Protein AF-A0A0B6Z7J5-F1 (afdb_monomer_lite)

Foldseek 3Di:
DDPDPPPPPDQDPVNVVVVLVVLVVLLVVLLQCLLQVCPNQPLCPPPCPNVVSLVVNQVSPAPDPPGGDDLVVSVVSSLVSLVSSVVVLLVVLCVVLVVVDVVVLVVPPDDPVNSVVSVVSSVVSLVVVLVSCCSRPVVVCVVSVVVPSCVVVD

Sequence (154 aa):
HGNRPDGIGTVLQAERTTFDEIKERLRVLLENQITHFRYCFPFGRPEGALKATLSLLERVLMKDIVTPVPPEEVRQVIKKCLENAALVNYTRISEYAKIEGVGELSNEDVPAKKRLDDIMHLAELCIEVLQQNEEHHAELVYWTWLSRAFAWFS

Structure (mmCIF, N/CA/C/O backbone):
data_AF-A0A0B6Z7J5-F1
#
_entry.id   AF-A0A0B6Z7J5-F1
#
loop_
_atom_site.group_PDB
_atom_site.id
_atom_site.type_symbol
_atom_site.label_atom_id
_atom_site.label_alt_id
_atom_site.label_comp_id
_atom_site.label_asym_id
_atom_site.label_entity_id
_atom_site.label_seq_id
_atom_site.pdbx_PDB_ins_code
_atom_site.Cartn_x
_atom_site.Cartn_y
_atom_site.Cartn_z
_atom_site.occupancy
_atom_site.B_iso_or_equiv
_atom_site.auth_seq_id
_atom_site.auth_comp_id
_atom_site.auth_asym_id
_atom_site.auth_atom_id
_atom_site.pdbx_PDB_model_num
ATOM 1 N N . HIS A 1 1 ? -25.344 13.183 48.776 1.00 40.69 1 HIS A N 1
ATOM 2 C CA . HIS A 1 1 ? -24.334 12.147 48.499 1.00 40.69 1 HIS A CA 1
ATOM 3 C C . HIS A 1 1 ? -24.861 11.351 47.315 1.00 40.69 1 HIS A C 1
ATOM 5 O O . HIS A 1 1 ? -25.807 10.596 47.482 1.00 40.69 1 HIS A O 1
ATOM 11 N N . GLY A 1 2 ? -24.397 11.673 46.105 1.00 44.31 2 GLY A N 1
ATOM 12 C CA . GLY A 1 2 ? -24.901 11.075 44.869 1.00 44.31 2 GLY A CA 1
ATOM 13 C C . GLY A 1 2 ? -24.116 9.815 44.538 1.00 44.31 2 GLY A C 1
ATOM 14 O O . GLY A 1 2 ? -22.940 9.912 44.203 1.00 44.31 2 GLY A O 1
ATOM 15 N N . ASN A 1 3 ? -24.766 8.656 44.634 1.00 47.81 3 ASN A N 1
ATOM 16 C CA . ASN A 1 3 ? -24.259 7.411 44.071 1.00 47.81 3 ASN A CA 1
ATOM 17 C C . ASN A 1 3 ? -24.285 7.532 42.546 1.00 47.81 3 ASN A C 1
ATOM 19 O O . ASN A 1 3 ? -25.321 7.340 41.911 1.00 47.81 3 ASN A O 1
ATOM 23 N N . ARG A 1 4 ? -23.141 7.894 41.968 1.00 51.22 4 ARG A N 1
ATOM 24 C CA . ARG A 1 4 ? -22.866 7.687 40.551 1.00 51.22 4 ARG A CA 1
ATOM 25 C C . ARG A 1 4 ? -22.586 6.186 40.403 1.00 51.22 4 ARG A C 1
ATOM 27 O O . ARG A 1 4 ? -21.651 5.719 41.045 1.00 51.22 4 ARG A O 1
ATOM 34 N N . PRO A 1 5 ? -23.395 5.414 39.660 1.00 55.97 5 PRO A N 1
ATOM 35 C CA . PRO A 1 5 ? -23.056 4.028 39.404 1.00 55.97 5 PRO A CA 1
ATOM 36 C C . PRO A 1 5 ? -21.816 4.053 38.516 1.00 55.97 5 PRO A C 1
ATOM 38 O O . PRO A 1 5 ? -21.839 4.633 37.427 1.00 55.97 5 PRO A O 1
ATOM 41 N N . ASP A 1 6 ? -20.717 3.514 39.030 1.00 54.28 6 ASP A N 1
ATOM 42 C CA . ASP A 1 6 ? -19.499 3.319 38.264 1.00 54.28 6 ASP A CA 1
ATOM 43 C C . ASP A 1 6 ? -19.856 2.531 37.006 1.00 54.28 6 ASP A C 1
ATOM 45 O O . ASP A 1 6 ? -20.358 1.406 37.057 1.00 54.28 6 ASP A O 1
ATOM 49 N N . GLY A 1 7 ? -19.678 3.195 35.865 1.00 49.44 7 GLY A N 1
ATOM 50 C CA . GLY A 1 7 ? -19.980 2.672 34.547 1.00 49.44 7 GLY A CA 1
ATOM 51 C C . GLY A 1 7 ? -19.013 1.556 34.191 1.00 49.44 7 GLY A C 1
ATOM 52 O O . GLY A 1 7 ? -18.067 1.768 33.439 1.00 49.44 7 GLY A O 1
ATOM 53 N N . ILE A 1 8 ? -19.265 0.357 34.702 1.00 53.31 8 ILE A N 1
ATOM 54 C CA . ILE A 1 8 ? -18.772 -0.870 34.089 1.00 53.31 8 ILE A CA 1
ATOM 55 C C . ILE A 1 8 ? -19.671 -1.096 32.874 1.00 53.31 8 ILE A C 1
ATOM 57 O O . ILE A 1 8 ? -20.728 -1.721 32.961 1.00 53.31 8 ILE A O 1
ATOM 61 N N . GLY A 1 9 ? -19.281 -0.506 31.744 1.00 57.91 9 GLY A N 1
ATOM 62 C CA . GLY A 1 9 ? -19.879 -0.808 30.450 1.00 57.91 9 GLY A CA 1
ATOM 63 C C . GLY A 1 9 ? -19.605 -2.271 30.130 1.00 57.91 9 GLY A C 1
ATOM 64 O O . GLY A 1 9 ? -18.517 -2.619 29.680 1.00 57.91 9 GLY A O 1
ATOM 65 N N . THR A 1 10 ? -20.563 -3.146 30.423 1.00 65.81 10 THR A N 1
ATOM 66 C CA . THR A 1 10 ? -20.500 -4.538 29.984 1.00 65.81 10 THR A CA 1
ATOM 67 C C . THR A 1 10 ? -20.868 -4.555 28.507 1.00 65.81 10 THR A C 1
ATOM 69 O O . THR A 1 10 ? -22.017 -4.344 28.141 1.00 65.81 10 THR A O 1
ATOM 72 N N . VAL A 1 11 ? -19.864 -4.727 27.647 1.00 75.31 11 VAL A N 1
ATOM 73 C CA . VAL A 1 11 ? -20.081 -4.907 26.208 1.00 75.31 11 VAL A CA 1
ATOM 74 C C . VAL A 1 11 ? -20.700 -6.284 26.001 1.00 75.31 11 VAL A C 1
ATOM 76 O O . VAL A 1 11 ? -20.140 -7.293 26.445 1.00 75.31 11 VAL A O 1
ATOM 79 N N . LEU A 1 12 ? -21.851 -6.346 25.338 1.00 84.25 12 LEU A N 1
ATOM 80 C CA . LEU A 1 12 ? -22.488 -7.610 24.995 1.00 84.25 12 LEU A CA 1
ATOM 81 C C . LEU A 1 12 ? -21.637 -8.351 23.959 1.00 84.25 12 LEU A C 1
ATOM 83 O O . LEU A 1 12 ? -21.050 -7.751 23.059 1.00 84.25 12 LEU A O 1
ATOM 87 N N . GLN A 1 13 ? -21.621 -9.683 24.024 1.00 85.25 13 GLN A N 1
ATOM 88 C CA . GLN A 1 13 ? -20.873 -10.498 23.059 1.00 85.25 13 GLN A CA 1
ATOM 89 C C . GLN A 1 13 ? -21.283 -10.201 21.604 1.00 85.25 13 GLN A C 1
ATOM 91 O O . GLN A 1 13 ? -20.428 -10.176 20.727 1.00 85.25 13 GLN A O 1
ATOM 96 N N . ALA A 1 14 ? -22.566 -9.918 21.356 1.00 86.81 14 ALA A N 1
ATOM 97 C CA . ALA A 1 14 ? -23.061 -9.538 20.033 1.00 86.81 14 ALA A CA 1
ATOM 98 C C . ALA A 1 14 ? -22.512 -8.180 19.552 1.00 86.81 14 ALA A C 1
ATOM 100 O O . ALA A 1 14 ? -22.162 -8.036 18.380 1.00 86.81 14 ALA A O 1
ATOM 101 N N . GLU A 1 15 ? -22.388 -7.197 20.450 1.00 88.31 15 GLU A N 1
ATOM 102 C CA . GLU A 1 15 ? -21.799 -5.886 20.140 1.00 88.31 15 GLU A CA 1
ATOM 103 C C . GLU A 1 15 ? -20.310 -6.028 19.830 1.00 88.31 15 GLU A C 1
ATOM 105 O O . GLU A 1 15 ? -19.818 -5.445 18.865 1.00 88.31 15 GLU A O 1
ATOM 110 N N . ARG A 1 16 ? -19.609 -6.872 20.597 1.00 86.44 16 ARG A N 1
ATOM 111 C CA . ARG A 1 16 ? -18.204 -7.200 20.349 1.00 86.44 16 ARG A CA 1
ATOM 112 C C . ARG A 1 16 ? -18.008 -7.859 18.985 1.00 86.44 16 ARG A C 1
ATOM 114 O O . ARG A 1 16 ? -17.160 -7.414 18.224 1.00 86.44 16 ARG A O 1
ATOM 121 N N . THR A 1 17 ? -18.814 -8.865 18.653 1.00 89.88 17 THR A N 1
ATOM 122 C CA . THR A 1 17 ? -18.744 -9.533 17.345 1.00 89.88 17 THR A CA 1
ATOM 123 C C . THR A 1 17 ? -19.018 -8.554 16.201 1.00 89.88 17 THR A C 1
ATOM 125 O O . THR A 1 17 ? -18.253 -8.510 15.244 1.00 89.88 17 THR A O 1
ATOM 128 N N . THR A 1 18 ? -20.039 -7.703 16.331 1.00 92.50 18 THR A N 1
ATOM 129 C CA . THR A 1 18 ? -20.351 -6.676 15.320 1.00 92.50 18 THR A CA 1
ATOM 130 C C . THR A 1 18 ? -19.194 -5.687 15.143 1.00 92.50 18 THR A C 1
ATOM 132 O O . THR A 1 18 ? -18.855 -5.305 14.022 1.00 92.50 18 THR A O 1
ATOM 135 N N . PHE A 1 19 ? -18.560 -5.273 16.243 1.00 91.06 19 PHE A N 1
ATOM 136 C CA . PHE A 1 19 ? -17.389 -4.402 16.203 1.00 91.06 19 PHE A CA 1
ATOM 137 C C . PHE A 1 19 ? -16.208 -5.067 15.488 1.00 91.06 19 PHE A C 1
ATOM 139 O O . PHE A 1 19 ? -15.602 -4.441 14.618 1.00 91.06 19 PHE A O 1
ATOM 146 N N . ASP A 1 20 ? -15.911 -6.327 15.808 1.00 90.62 20 ASP A N 1
ATOM 147 C CA . ASP A 1 20 ? -14.819 -7.082 15.189 1.00 90.62 20 ASP A CA 1
ATOM 148 C C . ASP A 1 20 ? -15.047 -7.272 13.674 1.00 90.62 20 ASP A C 1
ATOM 150 O O . ASP A 1 20 ? -14.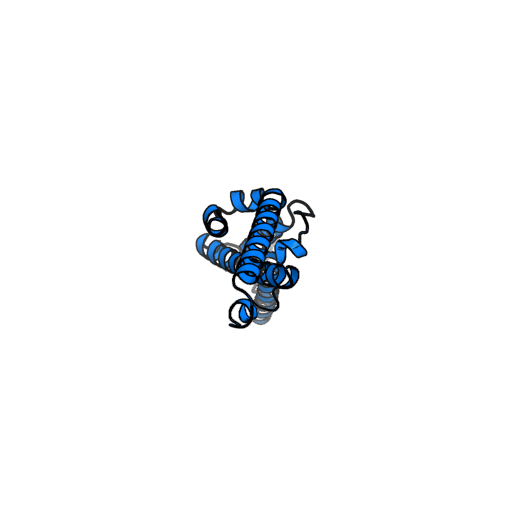116 -7.110 12.884 1.00 90.62 20 ASP A O 1
ATOM 154 N N . GLU A 1 21 ? -16.289 -7.503 13.237 1.00 94.12 21 GLU A N 1
ATOM 155 C CA . GLU A 1 21 ? -16.648 -7.573 11.812 1.00 94.12 21 GLU A CA 1
ATOM 156 C C . GLU A 1 21 ? -16.439 -6.237 11.083 1.00 94.12 21 GLU A C 1
ATOM 158 O O . GLU A 1 21 ? -15.879 -6.193 9.983 1.00 94.12 21 GLU A O 1
ATOM 163 N N . ILE A 1 22 ? -16.874 -5.123 11.680 1.00 95.12 22 ILE A N 1
ATOM 164 C CA . ILE A 1 22 ? -16.680 -3.782 11.104 1.00 95.12 22 ILE A CA 1
ATOM 165 C C . ILE A 1 22 ? -15.190 -3.436 11.047 1.00 95.12 22 ILE A C 1
ATOM 167 O O . ILE A 1 22 ? -14.719 -2.876 10.053 1.00 95.12 22 ILE A O 1
ATOM 171 N N . LYS A 1 23 ? -14.445 -3.791 12.093 1.00 93.81 23 LYS A N 1
ATOM 172 C CA . LYS A 1 23 ? -13.002 -3.586 12.194 1.00 93.81 23 LYS A CA 1
ATOM 173 C C . LYS A 1 23 ? -12.250 -4.347 11.107 1.00 93.81 23 LYS A C 1
ATOM 175 O O . LYS A 1 23 ? -11.397 -3.751 10.451 1.00 93.81 23 LYS A O 1
ATOM 180 N N . GLU A 1 24 ? -12.602 -5.607 10.851 1.00 94.75 24 GLU A N 1
ATOM 181 C CA . GLU A 1 24 ? -11.979 -6.377 9.769 1.00 94.75 24 GLU A CA 1
ATOM 182 C C . GLU A 1 24 ? -12.316 -5.790 8.394 1.00 94.75 24 GLU A C 1
ATOM 184 O O . GLU A 1 24 ? -11.437 -5.623 7.549 1.00 94.75 24 GLU A O 1
ATOM 189 N N . ARG A 1 25 ? -13.567 -5.371 8.172 1.00 97.06 25 ARG A N 1
ATOM 190 C CA . ARG A 1 25 ? -13.947 -4.684 6.926 1.00 97.06 25 ARG A CA 1
ATOM 191 C C . ARG A 1 25 ? -13.142 -3.401 6.713 1.00 97.06 25 ARG A C 1
ATOM 193 O O . ARG A 1 25 ? -12.707 -3.136 5.594 1.00 97.06 25 ARG A O 1
ATOM 200 N N . LEU A 1 26 ? -12.927 -2.616 7.769 1.00 96.69 26 LEU A N 1
ATOM 201 C CA . LEU A 1 26 ? -12.099 -1.413 7.708 1.00 96.69 26 LEU A CA 1
ATOM 202 C C . LEU A 1 26 ? -10.634 -1.756 7.411 1.00 96.69 26 LEU A C 1
ATOM 204 O O . LEU A 1 26 ? -10.034 -1.114 6.553 1.00 96.69 26 LEU A O 1
ATOM 208 N N . ARG A 1 27 ? -10.076 -2.790 8.052 1.00 95.38 27 ARG A N 1
ATOM 209 C CA . ARG A 1 27 ? -8.712 -3.282 7.792 1.00 95.38 27 ARG A CA 1
ATOM 210 C C . ARG A 1 27 ? -8.509 -3.600 6.311 1.00 95.38 27 ARG A C 1
ATOM 212 O O . ARG A 1 27 ? -7.596 -3.056 5.697 1.00 95.38 27 ARG A O 1
ATOM 219 N N . VAL A 1 28 ? -9.402 -4.398 5.723 1.00 96.44 28 VAL A N 1
ATOM 220 C CA . VAL A 1 28 ? -9.341 -4.775 4.299 1.00 96.44 28 VAL A CA 1
ATOM 221 C C . VAL A 1 28 ? -9.403 -3.548 3.382 1.00 96.44 28 VAL A C 1
ATOM 223 O O . VAL A 1 28 ? -8.651 -3.461 2.411 1.00 96.44 28 VAL A O 1
ATOM 226 N N . LEU A 1 29 ? -10.262 -2.571 3.688 1.00 96.75 29 LEU A N 1
ATOM 227 C CA . LEU A 1 29 ? -10.351 -1.334 2.905 1.00 96.75 29 LEU A CA 1
ATOM 228 C C . LEU A 1 29 ? -9.052 -0.520 2.956 1.00 96.75 29 LEU A C 1
ATOM 230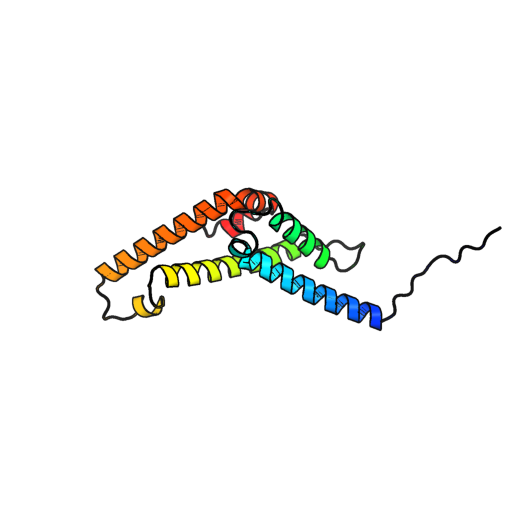 O O . LEU A 1 29 ? -8.611 -0.021 1.920 1.00 96.75 29 LEU A O 1
ATOM 234 N N . LEU A 1 30 ? -8.435 -0.402 4.133 1.00 95.62 30 LEU A N 1
ATOM 235 C CA . LEU A 1 30 ? -7.176 0.325 4.310 1.00 95.62 30 LEU A CA 1
ATOM 236 C C . LEU A 1 30 ? -6.022 -0.369 3.580 1.00 95.62 30 LEU A C 1
ATOM 238 O O . LEU A 1 30 ? -5.278 0.291 2.858 1.00 95.62 30 LEU A O 1
ATOM 242 N N . GLU A 1 31 ? -5.908 -1.695 3.689 1.00 94.88 31 GLU A N 1
ATOM 243 C CA . GLU A 1 31 ? -4.915 -2.478 2.937 1.00 94.88 31 GLU A CA 1
ATOM 244 C C . GLU A 1 31 ? -5.073 -2.299 1.426 1.00 94.88 31 GLU A C 1
ATOM 246 O O . GLU A 1 31 ? -4.087 -2.128 0.702 1.00 94.88 31 GLU A O 1
ATOM 251 N N . ASN A 1 32 ? -6.315 -2.275 0.939 1.00 94.62 32 ASN A N 1
ATOM 252 C CA . ASN A 1 32 ? -6.591 -2.043 -0.470 1.00 94.62 32 ASN A CA 1
ATOM 253 C C . ASN A 1 32 ? -6.189 -0.626 -0.919 1.00 94.62 32 ASN A C 1
ATOM 255 O O . ASN A 1 32 ? -5.606 -0.478 -1.994 1.00 94.62 32 ASN A O 1
ATOM 259 N N . GLN A 1 33 ? -6.454 0.401 -0.103 1.00 93.25 33 GLN A N 1
ATOM 260 C CA . GLN A 1 33 ? -6.033 1.781 -0.386 1.00 93.25 33 GLN A CA 1
ATOM 261 C C . GLN A 1 33 ? -4.509 1.934 -0.393 1.00 93.25 33 GLN A C 1
ATOM 263 O O . GLN A 1 33 ? -3.974 2.640 -1.245 1.00 93.25 33 GLN A O 1
ATOM 268 N N . ILE A 1 34 ? -3.806 1.253 0.517 1.00 90.88 34 ILE A N 1
ATOM 269 C CA . ILE A 1 34 ? -2.336 1.244 0.560 1.00 90.88 34 ILE A CA 1
ATOM 270 C C . ILE A 1 34 ? -1.771 0.500 -0.654 1.00 90.88 34 ILE A C 1
ATOM 272 O O . ILE A 1 34 ? -0.827 0.975 -1.272 1.00 90.88 34 ILE A O 1
ATOM 276 N N . THR A 1 35 ? -2.368 -0.626 -1.048 1.00 91.44 35 THR A N 1
ATOM 277 C CA . THR A 1 35 ? -1.953 -1.379 -2.247 1.00 91.44 35 THR A CA 1
ATOM 278 C C . THR A 1 35 ? -2.123 -0.546 -3.524 1.00 91.44 35 THR A C 1
ATOM 280 O O . THR A 1 35 ? -1.291 -0.590 -4.425 1.00 91.44 35 THR A O 1
ATOM 283 N N . HIS A 1 36 ? -3.177 0.267 -3.597 1.00 90.44 36 HIS A N 1
ATOM 284 C CA . HIS A 1 36 ? -3.492 1.102 -4.758 1.00 90.44 36 HIS A CA 1
ATOM 285 C C . HIS A 1 36 ? -3.162 2.578 -4.527 1.00 90.44 36 HIS A C 1
ATOM 287 O O . HIS A 1 36 ? -3.831 3.457 -5.074 1.00 90.44 36 HIS A O 1
ATOM 293 N N . PHE A 1 37 ? -2.133 2.874 -3.731 1.00 89.19 37 PHE A N 1
ATOM 294 C CA . PHE A 1 37 ? -1.895 4.227 -3.234 1.00 89.19 37 PHE A CA 1
ATOM 295 C C . PHE A 1 37 ? -1.719 5.283 -4.335 1.00 89.19 37 PHE A C 1
ATOM 297 O O . PHE A 1 37 ? -2.202 6.395 -4.174 1.00 89.19 37 PHE A O 1
ATOM 304 N N . ARG A 1 38 ? -1.124 4.938 -5.485 1.00 86.62 38 ARG A N 1
ATOM 305 C CA . ARG A 1 38 ? -0.980 5.856 -6.635 1.00 86.62 38 ARG A CA 1
ATOM 306 C C . ARG A 1 38 ? -2.321 6.260 -7.260 1.00 86.62 38 ARG A C 1
ATOM 308 O O . ARG A 1 38 ? -2.412 7.308 -7.889 1.00 86.62 38 ARG A O 1
ATOM 315 N N . TYR A 1 39 ? -3.354 5.435 -7.089 1.00 87.69 39 TYR A N 1
ATOM 316 C CA . TYR A 1 39 ? -4.709 5.682 -7.589 1.00 87.69 39 TYR A CA 1
ATOM 317 C C . TYR A 1 39 ? -5.610 6.302 -6.524 1.00 87.69 39 TYR A C 1
ATOM 319 O O . TYR A 1 39 ? -6.385 7.205 -6.826 1.00 87.69 39 TYR A O 1
ATOM 327 N N . CYS A 1 40 ? -5.515 5.827 -5.281 1.00 89.50 40 CYS A N 1
ATOM 328 C CA . CYS A 1 40 ? -6.286 6.367 -4.162 1.00 89.50 40 CYS A CA 1
ATOM 329 C C . CYS A 1 40 ? -5.766 7.736 -3.699 1.00 89.50 40 CYS A C 1
ATOM 331 O O . CYS A 1 40 ? -6.549 8.545 -3.207 1.00 89.50 40 CYS A O 1
ATOM 333 N N . PHE A 1 41 ? -4.470 7.996 -3.880 1.00 89.31 41 PHE A N 1
ATOM 334 C CA . PHE A 1 41 ? -3.783 9.229 -3.498 1.00 89.31 41 PHE A CA 1
ATOM 335 C C . PHE A 1 41 ? -2.910 9.737 -4.660 1.00 89.31 41 PHE A C 1
ATOM 337 O O . PHE A 1 41 ? -1.678 9.706 -4.575 1.00 89.31 41 PHE A O 1
ATOM 344 N N . PRO A 1 42 ? -3.517 10.165 -5.782 1.00 88.62 42 PRO A N 1
ATOM 345 C CA . PRO A 1 42 ? -2.770 10.551 -6.975 1.00 88.62 42 PRO A CA 1
ATOM 346 C C . PRO A 1 42 ? -1.836 11.728 -6.681 1.00 88.62 42 PRO A C 1
ATOM 348 O O . PRO A 1 42 ? -2.263 12.747 -6.134 1.00 88.62 42 PRO A O 1
ATOM 351 N N . PHE A 1 43 ? -0.557 11.585 -7.043 1.00 85.31 43 PHE A N 1
ATOM 352 C CA . PHE A 1 43 ? 0.493 12.590 -6.808 1.00 85.31 43 PHE A CA 1
ATOM 353 C C . PHE A 1 43 ? 0.577 13.054 -5.343 1.00 85.31 43 PHE A C 1
ATOM 355 O O . PHE A 1 43 ? 0.798 14.231 -5.057 1.00 85.31 43 PHE A O 1
ATOM 362 N N . GLY A 1 44 ? 0.316 12.137 -4.406 1.00 81.19 44 GLY A N 1
ATOM 363 C CA . GLY A 1 44 ? 0.326 12.429 -2.974 1.00 81.19 44 GLY A CA 1
ATOM 364 C C . GLY A 1 44 ? -0.850 13.287 -2.497 1.00 81.19 44 GLY A C 1
ATOM 365 O O . GLY A 1 44 ? -0.820 13.769 -1.366 1.00 81.19 44 GLY A O 1
ATOM 366 N N . ARG A 1 45 ? -1.887 13.493 -3.324 1.00 86.62 45 ARG A N 1
ATOM 367 C CA . ARG A 1 45 ? -3.062 14.299 -2.969 1.00 86.62 45 ARG A CA 1
ATOM 368 C C . ARG A 1 45 ? -4.246 13.440 -2.497 1.00 86.62 45 ARG A C 1
ATOM 370 O O . ARG A 1 45 ? -4.499 12.392 -3.085 1.00 86.62 45 ARG A O 1
ATOM 377 N N . PRO A 1 46 ? -5.032 13.910 -1.509 1.00 89.69 46 PRO A N 1
ATOM 378 C CA . PRO A 1 46 ? -4.747 15.079 -0.678 1.00 89.69 46 PRO A CA 1
ATOM 379 C C . PRO A 1 46 ? -3.507 14.853 0.201 1.00 89.69 46 PRO A C 1
ATOM 381 O O . PRO A 1 46 ? -3.218 13.725 0.598 1.00 89.69 46 PRO A O 1
ATOM 384 N N . GLU A 1 47 ? -2.776 15.933 0.480 1.00 85.94 47 GLU A N 1
ATOM 385 C CA . GLU A 1 47 ? -1.528 15.878 1.247 1.00 85.94 47 GLU A CA 1
ATOM 386 C C . GLU A 1 47 ? -1.765 15.221 2.616 1.00 85.94 47 GLU A C 1
ATOM 388 O O . GLU A 1 47 ? -2.742 15.511 3.308 1.00 85.94 47 GLU A O 1
ATOM 393 N N . GLY A 1 48 ? -0.903 14.271 2.984 1.00 84.56 48 GLY A N 1
ATOM 394 C CA . GLY A 1 48 ? -1.011 13.533 4.244 1.00 84.56 48 GLY A CA 1
ATOM 395 C C . GLY A 1 48 ? -2.128 12.482 4.313 1.00 84.56 48 GLY A C 1
ATOM 396 O O . GLY A 1 48 ? -2.210 11.769 5.313 1.00 84.56 48 GLY A O 1
ATOM 397 N N . ALA A 1 49 ? -2.958 12.301 3.280 1.00 88.88 49 ALA A N 1
ATOM 398 C CA . ALA A 1 49 ? -4.057 11.330 3.316 1.00 88.88 49 ALA A CA 1
ATOM 399 C C . ALA A 1 49 ? -3.568 9.877 3.413 1.00 88.88 49 ALA A C 1
ATOM 401 O O . ALA A 1 49 ? -4.085 9.089 4.207 1.00 88.88 49 ALA A O 1
ATOM 402 N N . LEU A 1 50 ? -2.510 9.534 2.676 1.00 87.38 50 LEU A N 1
ATOM 403 C CA . LEU A 1 50 ? -1.879 8.219 2.776 1.00 87.38 50 LEU A CA 1
ATOM 404 C C . LEU A 1 50 ? -1.225 8.009 4.154 1.00 87.38 50 LEU A C 1
ATOM 406 O O . LEU A 1 50 ? -1.348 6.933 4.734 1.00 87.38 50 LEU A O 1
ATOM 410 N N . LYS A 1 51 ? -0.629 9.056 4.743 1.00 86.38 51 LYS A N 1
ATOM 411 C CA . LYS A 1 51 ? -0.107 9.024 6.122 1.00 86.38 51 LYS A CA 1
ATOM 412 C C . LYS A 1 51 ? -1.219 8.737 7.128 1.00 86.38 51 LYS A C 1
ATOM 414 O O . LYS A 1 51 ? -1.084 7.841 7.953 1.00 86.38 51 LYS A O 1
ATOM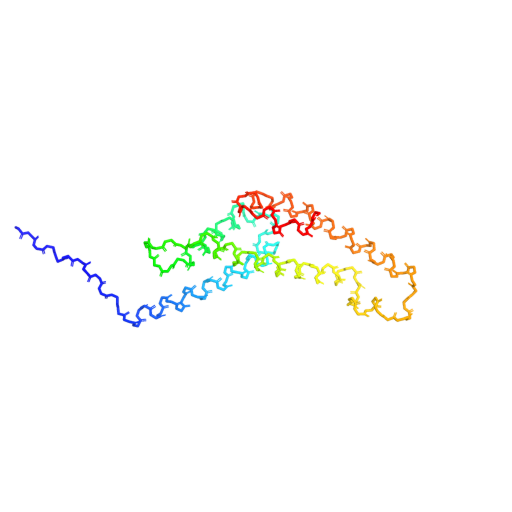 419 N N . ALA A 1 52 ? -2.338 9.452 7.021 1.00 89.56 52 ALA A N 1
ATOM 420 C CA . ALA A 1 52 ? -3.506 9.241 7.869 1.00 89.56 52 ALA A CA 1
ATOM 421 C C . ALA A 1 52 ? -4.082 7.825 7.710 1.00 89.56 52 ALA A C 1
ATOM 423 O O . ALA A 1 52 ? -4.491 7.219 8.697 1.00 89.56 52 ALA A O 1
ATOM 424 N N . THR A 1 53 ? -4.057 7.281 6.492 1.00 91.75 53 THR A N 1
ATOM 425 C CA . THR A 1 53 ? -4.495 5.910 6.186 1.00 91.75 53 THR A CA 1
ATOM 426 C C . THR A 1 53 ? -3.610 4.875 6.885 1.00 91.75 53 THR A C 1
ATOM 428 O O . THR A 1 53 ? -4.130 3.961 7.524 1.00 91.75 53 THR A O 1
ATOM 431 N N . LEU A 1 54 ? -2.284 5.048 6.850 1.00 89.25 54 LEU A N 1
ATOM 432 C CA . LEU A 1 54 ? -1.329 4.189 7.562 1.00 89.25 54 LEU A CA 1
ATOM 433 C C . LEU A 1 54 ? -1.494 4.289 9.086 1.00 89.25 54 LEU A C 1
ATOM 435 O O . LEU A 1 54 ? -1.588 3.268 9.763 1.00 89.25 54 LEU A O 1
ATOM 439 N N . SER A 1 55 ? -1.618 5.507 9.625 1.00 89.12 55 SER A N 1
ATOM 440 C CA . SER A 1 55 ? -1.871 5.718 11.057 1.00 89.12 55 SER A CA 1
ATOM 441 C C . SER A 1 55 ? -3.212 5.135 11.511 1.00 89.12 55 SER A C 1
ATOM 443 O O . SER A 1 55 ? -3.349 4.694 12.652 1.00 89.12 55 SER A O 1
ATOM 445 N N . LEU A 1 56 ? -4.227 5.131 10.643 1.00 92.00 56 LEU A N 1
ATOM 446 C CA . LEU A 1 56 ? -5.501 4.485 10.939 1.00 92.00 56 LEU A CA 1
ATOM 447 C C . LEU A 1 56 ? -5.365 2.960 10.909 1.00 92.00 56 LEU A C 1
ATOM 449 O O . LEU A 1 56 ? -5.893 2.307 11.806 1.00 92.00 56 LEU A O 1
ATOM 453 N N . LEU A 1 57 ? -4.622 2.398 9.950 1.00 91.31 57 LEU A N 1
ATOM 454 C CA . LEU A 1 57 ? -4.345 0.960 9.893 1.00 91.31 57 LEU A CA 1
ATOM 455 C C . LEU A 1 57 ? -3.646 0.478 11.171 1.00 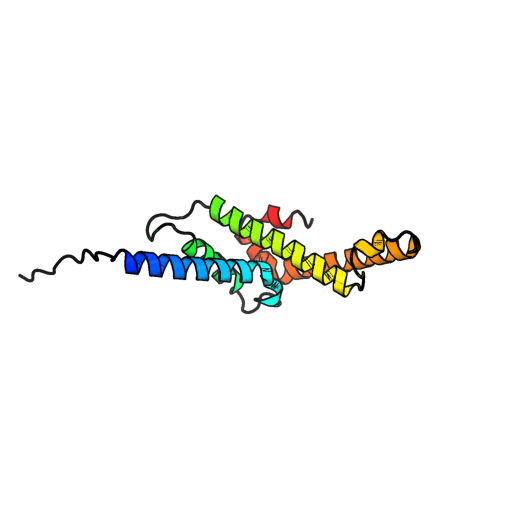91.31 57 LEU A C 1
ATOM 457 O O . LEU A 1 57 ? -4.071 -0.517 11.752 1.00 91.31 57 LEU A O 1
ATOM 461 N N . GLU A 1 58 ? -2.642 1.211 11.656 1.00 88.12 58 GLU A N 1
ATOM 462 C CA . GLU A 1 58 ? -1.969 0.934 12.935 1.00 88.12 58 GLU A CA 1
ATOM 463 C C . GLU A 1 58 ? -2.957 0.798 14.098 1.00 88.12 58 GLU A C 1
ATOM 465 O O . GLU A 1 58 ? -2.895 -0.164 14.865 1.00 88.12 58 GLU A O 1
ATOM 470 N N . ARG A 1 59 ? -3.912 1.731 14.202 1.00 90.31 59 ARG A N 1
ATOM 471 C CA . ARG A 1 59 ? -4.946 1.703 15.247 1.00 90.31 59 ARG A CA 1
ATOM 472 C C . ARG A 1 59 ? -5.942 0.569 15.052 1.00 90.31 59 ARG A C 1
ATOM 474 O O . ARG A 1 59 ? -6.375 -0.036 16.027 1.00 90.31 59 ARG A O 1
ATOM 481 N N . VAL A 1 60 ? -6.309 0.269 13.809 1.00 92.56 60 VAL A N 1
ATOM 482 C CA . VAL A 1 60 ? -7.222 -0.834 13.481 1.00 92.56 60 VAL A CA 1
ATOM 483 C C . VAL A 1 60 ? -6.591 -2.184 13.809 1.00 92.56 60 VAL A C 1
ATOM 485 O O . VAL A 1 60 ? -7.305 -3.102 14.192 1.00 92.56 60 VAL A O 1
ATOM 488 N N . LEU A 1 61 ? -5.269 -2.319 13.737 1.00 89.56 61 LEU A N 1
ATOM 489 C CA . LEU A 1 61 ? -4.586 -3.555 14.115 1.00 89.56 61 LEU A CA 1
ATOM 490 C C . LEU A 1 61 ? -4.516 -3.764 15.644 1.00 89.56 61 LEU A C 1
ATOM 492 O O . LEU A 1 61 ? -4.275 -4.888 16.082 1.00 89.56 61 LEU A O 1
ATOM 496 N N . MET A 1 62 ? -4.750 -2.731 16.471 1.00 89.50 62 MET A N 1
ATOM 497 C CA . MET A 1 62 ? -4.687 -2.838 17.941 1.00 89.50 62 MET A CA 1
ATOM 498 C C . MET A 1 62 ? -5.673 -3.879 18.462 1.00 89.50 62 MET A C 1
ATOM 500 O O . MET A 1 62 ? -6.838 -3.890 18.065 1.00 89.50 62 MET A O 1
ATOM 504 N N . LYS A 1 63 ? -5.228 -4.762 19.365 1.00 81.56 63 LYS A N 1
ATOM 505 C CA . LYS A 1 63 ? -6.085 -5.830 19.918 1.00 81.56 63 LYS A CA 1
ATOM 506 C C . LYS A 1 63 ? -7.233 -5.258 20.747 1.00 81.56 63 LYS A C 1
ATOM 508 O O . LYS A 1 63 ? -8.355 -5.749 20.660 1.00 81.56 63 LYS A O 1
ATOM 513 N N . ASP A 1 64 ? -6.954 -4.188 21.476 1.00 78.62 64 ASP A N 1
ATOM 514 C CA . ASP A 1 64 ? -7.898 -3.410 22.270 1.00 78.62 64 ASP A CA 1
ATOM 515 C C . ASP A 1 64 ? -7.377 -1.962 22.405 1.00 78.62 64 ASP A C 1
ATOM 517 O O . ASP A 1 64 ? -6.331 -1.621 21.855 1.00 78.62 64 ASP A O 1
ATOM 521 N N . ILE A 1 65 ? -8.108 -1.092 23.110 1.00 76.31 65 ILE A N 1
ATOM 522 C CA . ILE A 1 65 ? -7.762 0.336 23.236 1.00 76.31 65 ILE A CA 1
ATOM 523 C C . ILE A 1 65 ? -6.503 0.616 24.079 1.00 76.31 65 ILE A C 1
ATOM 525 O O . ILE A 1 65 ? -5.993 1.734 24.028 1.00 76.31 65 ILE A O 1
ATOM 529 N N . VAL A 1 66 ? -6.012 -0.353 24.860 1.00 79.81 66 VAL A N 1
ATOM 530 C CA . VAL A 1 66 ? -4.854 -0.192 25.760 1.00 79.81 66 VAL A CA 1
ATOM 531 C C . VAL A 1 66 ? -3.637 -1.017 25.345 1.00 79.81 66 VAL A C 1
ATOM 533 O O . VAL A 1 66 ? -2.527 -0.710 25.775 1.00 79.81 66 VAL A O 1
ATOM 536 N N . THR A 1 67 ? -3.817 -2.028 24.498 1.00 82.75 67 THR A N 1
ATOM 537 C CA . THR A 1 67 ? -2.761 -2.924 24.031 1.00 82.75 67 THR A CA 1
ATOM 538 C C . THR A 1 67 ? -2.295 -2.490 22.640 1.00 82.75 67 THR A C 1
ATOM 540 O O . THR A 1 67 ? -2.953 -2.808 21.640 1.00 82.75 67 THR A O 1
ATOM 543 N N . PRO A 1 68 ? -1.161 -1.771 22.536 1.00 81.94 68 PRO A N 1
ATOM 544 C CA . PRO A 1 68 ? -0.607 -1.400 21.244 1.00 81.94 68 PRO A CA 1
ATOM 545 C C . PRO A 1 68 ? -0.168 -2.639 20.460 1.00 81.94 68 PRO A C 1
ATOM 547 O O . PRO A 1 68 ? 0.257 -3.649 21.026 1.00 81.94 68 PRO A O 1
ATOM 550 N N . VAL A 1 69 ? -0.251 -2.544 19.135 1.00 85.00 69 VAL A N 1
ATOM 551 C CA . VAL A 1 69 ? 0.266 -3.575 18.229 1.00 85.00 69 VAL A CA 1
ATOM 552 C C . VAL A 1 69 ? 1.787 -3.566 18.276 1.00 85.00 69 VAL A C 1
ATOM 554 O O . VAL A 1 69 ? 2.385 -2.484 18.266 1.00 85.00 69 VAL A O 1
ATOM 557 N N . PRO A 1 70 ? 2.444 -4.736 18.264 1.00 86.31 70 PRO A N 1
ATOM 558 C CA . PRO A 1 70 ? 3.872 -4.800 18.015 1.00 86.31 70 PRO A CA 1
ATOM 559 C C . PRO A 1 70 ? 4.217 -4.088 16.695 1.00 86.31 70 PRO A C 1
ATOM 561 O O . PRO A 1 70 ? 3.622 -4.406 15.663 1.00 86.31 70 PRO A O 1
ATOM 564 N N . PRO A 1 71 ? 5.204 -3.173 16.675 1.00 81.25 71 PRO A N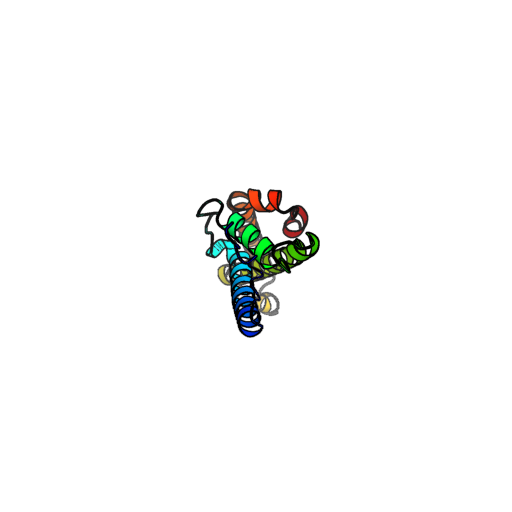 1
ATOM 565 C CA . PRO A 1 71 ? 5.574 -2.444 15.459 1.00 81.25 71 PRO A CA 1
ATOM 566 C C . PRO A 1 71 ? 5.886 -3.358 14.268 1.00 81.25 71 PRO A C 1
ATOM 568 O O . PRO A 1 71 ? 5.681 -2.985 13.119 1.00 81.25 71 PRO A O 1
ATOM 571 N N . GLU A 1 72 ? 6.365 -4.573 14.540 1.00 83.19 72 GLU A N 1
ATOM 572 C CA . GLU A 1 72 ? 6.691 -5.556 13.513 1.00 83.19 72 GLU A CA 1
ATOM 573 C C . GLU A 1 72 ? 5.460 -6.119 12.793 1.00 83.19 72 GLU A C 1
ATOM 575 O O . GLU A 1 72 ? 5.503 -6.305 11.581 1.00 83.19 72 GLU A O 1
ATOM 580 N N . GLU A 1 73 ? 4.340 -6.327 13.489 1.00 85.69 73 GLU A N 1
ATOM 581 C CA . GLU A 1 73 ? 3.103 -6.804 12.854 1.00 85.69 73 GLU A CA 1
ATOM 582 C C . GLU A 1 73 ? 2.556 -5.749 11.883 1.00 85.69 73 GLU A C 1
ATOM 584 O O . GLU A 1 73 ? 2.204 -6.062 10.745 1.00 85.69 73 GLU A O 1
ATOM 589 N N . VAL A 1 74 ? 2.571 -4.477 12.295 1.00 84.44 74 VAL A N 1
ATOM 590 C CA . VAL A 1 74 ? 2.198 -3.349 11.429 1.00 84.44 74 VAL A CA 1
ATOM 591 C C . VAL A 1 74 ? 3.099 -3.310 10.193 1.00 84.44 74 VAL A C 1
ATOM 593 O O . VAL A 1 74 ? 2.607 -3.232 9.064 1.00 84.44 74 VAL A O 1
ATOM 596 N N . ARG A 1 75 ? 4.421 -3.412 10.384 1.00 82.81 75 ARG A N 1
ATOM 597 C CA . ARG A 1 75 ? 5.387 -3.418 9.276 1.00 82.81 75 ARG A CA 1
ATOM 598 C C . ARG A 1 75 ? 5.142 -4.558 8.303 1.00 82.81 75 ARG A C 1
ATOM 600 O O . ARG A 1 75 ? 5.228 -4.327 7.102 1.00 82.81 75 ARG A O 1
ATOM 607 N N . GLN A 1 76 ? 4.835 -5.760 8.783 1.00 86.44 76 GLN A N 1
ATOM 608 C CA . GLN A 1 76 ? 4.559 -6.908 7.919 1.00 86.44 76 GLN A CA 1
ATOM 609 C C . GLN A 1 76 ? 3.329 -6.679 7.038 1.00 86.44 76 GLN A C 1
ATOM 611 O O . GLN A 1 76 ? 3.376 -6.966 5.841 1.00 86.44 76 GLN A O 1
ATOM 616 N N . VAL A 1 77 ? 2.255 -6.113 7.597 1.00 89.38 77 VAL A N 1
ATOM 617 C CA . VAL A 1 77 ? 1.046 -5.786 6.827 1.00 89.38 77 VAL A CA 1
ATOM 618 C C . VAL A 1 77 ? 1.348 -4.726 5.770 1.00 89.38 77 VAL A C 1
ATOM 620 O O . VAL A 1 77 ? 1.021 -4.923 4.599 1.00 89.38 77 VAL A O 1
ATOM 623 N N . ILE A 1 78 ? 2.018 -3.632 6.149 1.00 85.94 78 ILE A N 1
ATOM 624 C CA . ILE A 1 78 ? 2.369 -2.566 5.200 1.00 85.94 78 ILE A CA 1
ATOM 625 C C . ILE A 1 78 ? 3.300 -3.109 4.113 1.00 85.94 78 ILE A C 1
ATOM 627 O O . ILE A 1 78 ? 3.061 -2.867 2.933 1.00 85.94 78 ILE A O 1
ATOM 631 N N . LYS A 1 79 ? 4.318 -3.895 4.483 1.00 84.75 79 LYS A N 1
ATOM 632 C CA . LYS A 1 79 ? 5.243 -4.534 3.541 1.00 84.75 79 LYS A CA 1
ATOM 633 C C . LYS A 1 79 ? 4.490 -5.369 2.508 1.00 84.75 79 LYS A C 1
ATOM 635 O O . LYS A 1 79 ? 4.699 -5.166 1.318 1.00 84.75 79 LYS A O 1
ATOM 640 N N . LYS A 1 80 ? 3.568 -6.231 2.944 1.00 89.06 80 LYS A N 1
ATOM 641 C CA . LYS A 1 80 ? 2.739 -7.039 2.039 1.00 89.06 80 LYS A CA 1
ATOM 642 C C . LYS A 1 80 ? 1.892 -6.170 1.102 1.00 89.06 80 LYS A C 1
ATOM 644 O O . LYS A 1 80 ? 1.776 -6.477 -0.081 1.00 89.06 80 LYS A O 1
ATOM 649 N N . CYS A 1 81 ? 1.317 -5.075 1.603 1.00 89.62 81 CYS A N 1
ATOM 650 C CA . CYS A 1 81 ? 0.561 -4.139 0.765 1.00 89.62 81 CYS A CA 1
ATOM 651 C C . CYS A 1 81 ? 1.452 -3.478 -0.296 1.00 89.62 81 CYS A C 1
ATOM 653 O O . CYS A 1 81 ? 1.028 -3.328 -1.438 1.00 89.62 81 CYS A O 1
ATOM 655 N N . LEU A 1 82 ? 2.688 -3.114 0.056 1.00 86.38 82 LEU A N 1
ATOM 656 C CA . LEU A 1 82 ? 3.649 -2.513 -0.872 1.00 86.38 82 LEU A CA 1
ATOM 657 C C . LEU A 1 82 ? 4.190 -3.518 -1.899 1.00 86.38 82 LEU A C 1
ATOM 659 O O . LEU A 1 82 ? 4.331 -3.164 -3.065 1.00 86.38 82 LEU A O 1
ATOM 663 N N . GLU A 1 83 ? 4.438 -4.769 -1.508 1.00 85.44 83 GLU A N 1
ATOM 664 C CA . GLU A 1 83 ? 4.792 -5.854 -2.437 1.00 85.44 83 GLU A CA 1
ATOM 665 C C . GLU A 1 83 ? 3.664 -6.092 -3.453 1.00 85.44 83 GLU A C 1
ATOM 667 O O . GLU A 1 83 ? 3.904 -6.171 -4.659 1.00 85.44 83 GLU A O 1
ATOM 672 N N . ASN A 1 84 ? 2.413 -6.108 -2.987 1.00 88.38 84 ASN A N 1
ATOM 673 C CA . ASN A 1 84 ? 1.253 -6.179 -3.872 1.00 88.38 84 ASN A CA 1
ATOM 674 C C . ASN A 1 84 ? 1.137 -4.932 -4.762 1.00 88.38 84 ASN A C 1
ATOM 676 O O . ASN A 1 84 ? 0.831 -5.056 -5.946 1.00 88.38 84 ASN A O 1
ATOM 680 N N . ALA A 1 85 ? 1.411 -3.737 -4.227 1.00 87.75 85 ALA A N 1
ATOM 681 C CA . ALA A 1 85 ? 1.413 -2.498 -5.002 1.00 87.75 85 ALA A CA 1
ATOM 682 C C . ALA A 1 85 ? 2.458 -2.546 -6.124 1.00 87.75 85 ALA A C 1
ATOM 684 O O . ALA A 1 85 ? 2.177 -2.133 -7.248 1.00 87.75 85 ALA A O 1
ATOM 685 N N . ALA A 1 86 ? 3.648 -3.084 -5.840 1.00 84.00 86 ALA A N 1
ATOM 686 C CA . ALA A 1 86 ? 4.704 -3.295 -6.822 1.00 84.00 86 ALA A CA 1
ATOM 687 C C . ALA A 1 86 ? 4.241 -4.231 -7.945 1.00 84.00 86 ALA A C 1
ATOM 689 O O . ALA A 1 86 ? 4.379 -3.885 -9.117 1.00 84.00 86 ALA A O 1
ATOM 690 N N . LEU A 1 87 ? 3.621 -5.363 -7.596 1.00 86.00 87 LEU A N 1
ATOM 691 C CA . LEU A 1 87 ? 3.081 -6.311 -8.572 1.00 86.00 87 LEU A CA 1
ATOM 692 C C . LEU A 1 87 ? 1.998 -5.676 -9.455 1.00 86.00 87 LEU A C 1
ATOM 694 O O . LEU A 1 87 ? 2.037 -5.819 -10.678 1.00 86.00 87 LEU A O 1
ATOM 698 N N . VAL A 1 88 ? 1.049 -4.951 -8.856 1.00 87.12 88 VAL A N 1
ATOM 699 C CA . VAL A 1 88 ? -0.018 -4.254 -9.592 1.00 87.12 88 VAL A CA 1
ATOM 700 C C . VAL A 1 88 ? 0.571 -3.185 -10.512 1.00 87.12 88 VAL A C 1
ATOM 702 O O . VAL A 1 88 ? 0.174 -3.099 -11.673 1.00 87.12 88 VAL A O 1
ATOM 705 N N . ASN A 1 89 ? 1.533 -2.395 -10.027 1.00 84.75 89 ASN A N 1
ATOM 706 C CA . ASN A 1 89 ? 2.212 -1.384 -10.835 1.00 84.75 89 ASN A CA 1
ATOM 707 C C . ASN A 1 89 ? 2.946 -2.025 -12.015 1.00 84.75 89 ASN A C 1
ATOM 709 O O . ASN A 1 89 ? 2.744 -1.597 -13.144 1.00 84.75 89 ASN A O 1
ATOM 713 N N . TYR A 1 90 ? 3.743 -3.068 -11.774 1.00 83.00 90 TYR A N 1
ATOM 714 C CA . TYR A 1 90 ? 4.479 -3.764 -12.827 1.00 83.00 90 TYR A CA 1
ATOM 715 C C . TYR A 1 90 ? 3.543 -4.348 -13.889 1.00 83.00 90 TYR A C 1
ATOM 717 O O . TYR A 1 90 ? 3.764 -4.133 -15.075 1.00 83.00 90 TYR A O 1
ATOM 725 N N . THR A 1 91 ? 2.466 -5.017 -13.463 1.00 84.38 91 THR A N 1
ATOM 726 C CA . THR A 1 91 ? 1.463 -5.599 -14.371 1.00 84.38 91 THR A CA 1
ATOM 727 C C . THR A 1 91 ? 0.824 -4.529 -15.257 1.00 84.38 91 THR A C 1
ATOM 729 O O . THR A 1 91 ? 0.691 -4.712 -16.459 1.00 84.38 91 THR A O 1
ATOM 732 N N . ARG A 1 92 ? 0.484 -3.364 -14.694 1.00 83.56 92 ARG A N 1
ATOM 733 C CA . ARG A 1 92 ? -0.108 -2.266 -15.473 1.00 83.56 92 ARG A CA 1
ATOM 734 C C . ARG A 1 92 ? 0.892 -1.586 -16.404 1.00 83.56 92 ARG A C 1
ATOM 736 O O . ARG A 1 92 ? 0.512 -1.152 -17.486 1.00 83.56 92 ARG A O 1
ATOM 743 N N . ILE A 1 93 ? 2.151 -1.448 -15.988 1.00 82.88 93 ILE A N 1
ATOM 744 C CA . ILE A 1 93 ? 3.198 -0.850 -16.827 1.00 82.88 93 ILE A CA 1
ATOM 745 C C . ILE A 1 93 ? 3.518 -1.775 -18.003 1.00 82.88 93 ILE A C 1
ATOM 747 O O . ILE A 1 93 ? 3.641 -1.291 -19.125 1.00 82.88 93 ILE A O 1
ATOM 751 N N . SER A 1 94 ? 3.614 -3.087 -17.777 1.00 79.69 94 SER A N 1
ATOM 752 C CA . SER A 1 94 ? 3.852 -4.046 -18.859 1.00 79.69 94 SER A CA 1
ATOM 753 C C . SER A 1 94 ? 2.691 -4.076 -19.858 1.00 79.69 94 SER A C 1
ATOM 755 O O . SER A 1 94 ? 2.935 -4.043 -21.064 1.00 79.69 94 SER A O 1
ATOM 757 N N . GLU A 1 95 ? 1.443 -4.005 -19.381 1.00 81.00 95 GLU A N 1
ATOM 758 C CA . GLU A 1 95 ? 0.262 -3.799 -20.232 1.00 81.00 95 GLU A CA 1
ATOM 759 C C . GLU A 1 95 ? 0.340 -2.478 -21.024 1.00 81.00 95 GLU A C 1
ATOM 761 O O . GLU A 1 95 ? 0.086 -2.461 -22.230 1.00 81.00 95 GLU A O 1
ATOM 766 N N . TYR A 1 96 ? 0.720 -1.366 -20.378 1.00 73.50 96 TYR A N 1
ATOM 767 C CA . TYR A 1 96 ? 0.833 -0.049 -21.024 1.00 73.50 96 TYR A CA 1
ATOM 768 C C . TYR A 1 96 ? 1.917 -0.006 -22.106 1.00 73.50 96 TYR A C 1
ATOM 770 O O . TYR A 1 96 ? 1.704 0.577 -23.170 1.00 73.50 96 TYR A O 1
ATOM 778 N N . ALA A 1 97 ? 3.045 -0.678 -21.872 1.00 71.81 97 ALA A N 1
ATOM 779 C CA . ALA A 1 97 ? 4.120 -0.841 -22.845 1.00 71.81 97 ALA A CA 1
ATOM 780 C C . ALA A 1 97 ? 3.694 -1.665 -24.080 1.00 71.81 97 ALA A C 1
ATOM 782 O O . ALA A 1 97 ? 4.499 -1.855 -24.989 1.00 71.81 97 ALA A O 1
ATOM 783 N N . LYS A 1 98 ? 2.438 -2.152 -24.130 1.00 67.50 98 LYS A N 1
ATOM 784 C CA . LYS A 1 98 ? 1.909 -3.080 -25.145 1.00 67.50 98 LYS A CA 1
ATOM 785 C C . LYS A 1 98 ? 2.755 -4.344 -25.276 1.00 67.50 98 LYS A C 1
ATOM 787 O O . LYS A 1 98 ? 2.788 -4.970 -26.333 1.00 67.50 98 LYS A O 1
ATOM 792 N N . ILE A 1 99 ? 3.424 -4.720 -24.192 1.00 61.22 99 ILE A N 1
ATOM 793 C CA . ILE A 1 99 ? 4.017 -6.037 -24.051 1.00 61.22 99 ILE A CA 1
ATOM 794 C C . ILE A 1 99 ? 2.828 -6.913 -23.663 1.00 61.22 99 ILE A C 1
ATOM 796 O O . ILE A 1 99 ? 2.468 -6.968 -22.487 1.00 61.22 99 ILE A O 1
ATOM 800 N N . GLU A 1 100 ? 2.130 -7.482 -24.653 1.00 52.03 100 GLU A N 1
ATOM 801 C CA . GLU A 1 100 ? 0.970 -8.360 -24.442 1.00 52.03 100 GLU A CA 1
ATOM 802 C C . GLU A 1 100 ? 1.409 -9.596 -23.645 1.00 52.03 100 GLU A C 1
ATOM 804 O O . GLU A 1 100 ? 1.763 -10.638 -24.176 1.00 52.03 100 GLU A O 1
ATOM 809 N N . GLY A 1 101 ? 1.447 -9.454 -22.322 1.00 50.41 101 GLY A N 1
ATOM 810 C CA . GLY A 1 101 ? 2.009 -10.440 -21.420 1.00 50.41 101 GLY A CA 1
ATOM 811 C C . GLY A 1 101 ? 3.526 -10.598 -21.572 1.00 50.41 101 GLY A C 1
ATOM 812 O O . GLY A 1 101 ? 4.087 -10.779 -22.648 1.00 50.41 101 GLY A O 1
ATOM 813 N N . VAL A 1 102 ? 4.217 -10.709 -20.441 1.00 51.38 102 VAL A N 1
ATOM 814 C CA . VAL A 1 102 ? 5.587 -11.261 -20.390 1.00 51.38 102 VAL A CA 1
ATOM 815 C C . VAL A 1 102 ? 5.667 -12.648 -21.077 1.00 51.38 102 VAL A C 1
ATOM 817 O O . VAL A 1 102 ? 6.744 -13.091 -21.461 1.00 51.38 102 VAL A O 1
ATOM 820 N N . GLY A 1 103 ? 4.522 -13.310 -21.305 1.00 51.91 103 GLY A N 1
ATOM 821 C CA . GLY A 1 103 ? 4.398 -14.519 -22.119 1.00 51.91 103 GLY A CA 1
ATOM 822 C C . GLY A 1 103 ? 4.770 -14.349 -23.601 1.00 51.91 103 GLY A C 1
ATOM 823 O O . GLY A 1 103 ? 5.337 -15.275 -24.174 1.00 51.91 103 GLY A O 1
ATOM 824 N N . GLU A 1 104 ? 4.578 -13.186 -24.231 1.00 51.44 104 GLU A N 1
ATOM 825 C CA . GLU A 1 104 ? 5.037 -12.987 -25.618 1.00 51.44 104 GLU A CA 1
ATOM 826 C C . GLU A 1 104 ? 6.553 -12.792 -25.727 1.00 51.44 104 GLU A C 1
ATOM 828 O O . GLU A 1 104 ? 7.157 -13.190 -26.723 1.00 51.44 104 GLU A O 1
ATOM 833 N N . LEU A 1 105 ? 7.214 -12.304 -24.671 1.00 53.19 105 LEU A N 1
ATOM 834 C CA . LEU A 1 105 ? 8.681 -12.302 -24.599 1.00 53.19 105 LEU A CA 1
ATOM 835 C C . LEU A 1 105 ? 9.255 -13.727 -24.560 1.00 53.19 105 LEU A C 1
ATOM 837 O O . LEU A 1 105 ? 10.438 -13.909 -24.852 1.00 53.19 105 LEU A O 1
ATOM 841 N N . SER A 1 106 ? 8.434 -14.734 -24.231 1.00 55.44 106 SER A N 1
ATOM 842 C CA . SER A 1 106 ? 8.787 -16.153 -24.345 1.00 55.44 106 SER A CA 1
ATOM 843 C C . SER A 1 106 ? 8.429 -16.791 -25.694 1.00 55.44 106 SER A C 1
ATOM 845 O O . SER A 1 106 ? 8.951 -17.866 -25.983 1.00 55.44 106 SER A O 1
ATOM 847 N N . ASN A 1 107 ? 7.646 -16.135 -26.562 1.00 59.84 107 ASN A N 1
ATOM 848 C CA . ASN A 1 107 ? 7.309 -16.661 -27.892 1.00 59.84 107 ASN A CA 1
ATOM 849 C C . ASN A 1 107 ? 8.523 -16.591 -28.819 1.00 59.84 107 ASN A C 1
ATOM 851 O O . ASN A 1 107 ? 8.928 -15.496 -29.216 1.00 59.84 107 ASN A O 1
ATOM 855 N N . GLU A 1 108 ? 9.110 -17.743 -29.166 1.00 61.19 108 GLU A N 1
ATOM 856 C CA . GLU A 1 108 ? 10.308 -17.897 -30.023 1.00 61.19 108 GLU A CA 1
ATOM 857 C C . GLU A 1 108 ? 10.252 -17.102 -31.344 1.00 61.19 108 GLU A C 1
ATOM 859 O O . GLU A 1 108 ? 11.298 -16.726 -31.868 1.00 61.19 108 GLU A O 1
ATOM 864 N N . ASP A 1 109 ? 9.054 -16.742 -31.809 1.00 68.81 109 ASP A N 1
ATOM 865 C CA . ASP A 1 109 ? 8.813 -15.960 -33.025 1.00 68.81 109 ASP A CA 1
ATOM 866 C C . ASP A 1 109 ? 9.112 -14.450 -32.906 1.00 68.81 109 ASP A C 1
ATOM 868 O O . ASP A 1 109 ? 9.208 -13.756 -33.922 1.00 68.81 109 ASP A O 1
ATOM 872 N N . VAL A 1 110 ? 9.277 -13.902 -31.694 1.00 71.00 110 VAL A N 1
ATOM 873 C CA . VAL A 1 110 ? 9.621 -12.479 -31.512 1.00 71.00 110 VAL A CA 1
ATOM 874 C C . VAL A 1 110 ? 11.125 -12.266 -31.743 1.00 71.00 110 VAL A C 1
ATOM 876 O O . VAL A 1 110 ? 11.932 -12.822 -30.991 1.00 71.00 110 VAL A O 1
ATOM 879 N N . PRO A 1 111 ? 11.540 -11.413 -32.706 1.00 81.81 111 PRO A N 1
ATOM 880 C CA . PRO A 1 111 ? 12.952 -11.153 -32.974 1.00 81.81 111 PRO A CA 1
ATOM 881 C C . PRO A 1 111 ? 13.700 -10.671 -31.726 1.00 81.81 111 PRO A C 1
ATOM 883 O O . PRO A 1 111 ? 13.238 -9.760 -31.040 1.00 81.81 111 PRO A O 1
ATOM 886 N N . ALA A 1 112 ? 14.898 -11.210 -31.474 1.00 81.88 112 ALA A N 1
ATOM 887 C CA . ALA A 1 112 ? 15.699 -10.887 -30.286 1.00 81.88 112 ALA A CA 1
ATOM 888 C C . ALA A 1 112 ? 15.932 -9.377 -30.089 1.00 81.88 112 ALA A C 1
ATOM 890 O O . ALA A 1 112 ? 15.913 -8.890 -28.963 1.00 81.88 112 ALA A O 1
ATOM 891 N N . LYS A 1 113 ? 16.090 -8.627 -31.189 1.00 83.56 113 LYS A N 1
ATOM 892 C CA . LYS A 1 113 ? 16.200 -7.164 -31.158 1.00 83.56 113 LYS A CA 1
ATOM 893 C C . LYS A 1 113 ? 14.932 -6.502 -30.607 1.00 83.56 113 LYS A C 1
ATOM 895 O O . LYS A 1 113 ? 15.033 -5.657 -29.734 1.00 83.56 113 LYS A O 1
ATOM 900 N N . LYS A 1 114 ? 13.754 -6.930 -31.073 1.00 81.38 114 LYS A N 1
ATOM 901 C CA . LYS A 1 114 ? 12.468 -6.398 -30.608 1.00 81.38 114 LYS A CA 1
ATOM 902 C C . LYS A 1 114 ? 12.262 -6.696 -29.119 1.00 81.38 114 LYS A C 1
ATOM 904 O O . LYS A 1 114 ? 11.911 -5.798 -28.375 1.00 81.38 114 LYS A O 1
ATOM 909 N N . ARG A 1 115 ? 12.591 -7.914 -28.668 1.00 79.88 115 ARG A N 1
ATOM 910 C CA . ARG A 1 115 ? 12.546 -8.265 -27.236 1.00 79.88 115 ARG A CA 1
ATOM 911 C C . ARG A 1 115 ? 13.451 -7.373 -26.384 1.00 79.88 115 ARG A C 1
ATOM 913 O O . ARG A 1 115 ? 13.061 -6.991 -25.288 1.00 79.88 115 ARG A O 1
ATOM 920 N N . LEU A 1 116 ? 14.662 -7.077 -26.863 1.00 83.75 116 LEU A N 1
ATOM 921 C CA . LEU A 1 116 ? 15.586 -6.179 -26.170 1.00 83.75 116 LEU A CA 1
ATOM 922 C C . LEU A 1 116 ? 14.998 -4.765 -26.074 1.00 83.75 116 LEU A C 1
ATOM 924 O O . LEU A 1 116 ? 14.978 -4.204 -24.983 1.00 83.75 116 LEU A O 1
ATOM 928 N N . ASP A 1 117 ? 14.492 -4.235 -27.189 1.00 84.56 117 ASP A N 1
ATOM 929 C CA . ASP A 1 117 ? 13.872 -2.908 -27.251 1.00 84.56 117 ASP A CA 1
ATOM 930 C C . ASP A 1 117 ? 12.652 -2.821 -26.302 1.00 84.56 117 ASP A C 1
ATOM 932 O O . ASP A 1 117 ? 12.528 -1.857 -25.546 1.00 84.56 117 ASP A O 1
ATOM 936 N N . ASP A 1 118 ? 11.809 -3.861 -26.251 1.00 83.19 118 ASP A N 1
ATOM 937 C CA . ASP A 1 118 ? 10.642 -3.943 -25.358 1.00 83.19 118 ASP A CA 1
ATOM 938 C C . ASP A 1 118 ? 11.053 -3.984 -23.870 1.00 83.19 118 ASP A C 1
ATOM 940 O O . ASP A 1 118 ? 10.468 -3.296 -23.031 1.00 83.19 118 ASP A O 1
ATOM 944 N N . ILE A 1 119 ? 12.094 -4.755 -23.523 1.00 84.19 119 ILE A N 1
ATOM 945 C CA . ILE A 1 119 ? 12.631 -4.821 -22.151 1.00 84.19 119 ILE A CA 1
ATOM 946 C C . ILE A 1 119 ? 13.245 -3.478 -21.738 1.00 84.19 119 ILE A C 1
ATOM 948 O O . ILE A 1 119 ? 13.055 -3.045 -20.600 1.00 84.19 119 ILE A O 1
ATOM 952 N N . MET A 1 120 ? 13.969 -2.815 -22.642 1.00 86.31 120 MET A N 1
ATOM 953 C CA . MET A 1 120 ? 14.536 -1.490 -22.386 1.00 86.31 120 MET A CA 1
ATOM 954 C C . MET A 1 120 ? 13.434 -0.458 -22.144 1.00 86.31 120 MET A C 1
ATOM 956 O O . MET A 1 120 ? 13.500 0.273 -21.158 1.00 86.31 120 MET A O 1
ATOM 960 N N . HIS A 1 121 ? 12.387 -0.456 -22.971 1.00 85.94 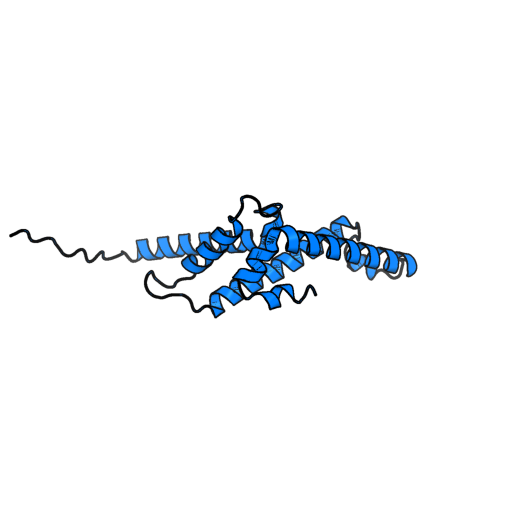121 HIS A N 1
ATOM 961 C CA . HIS A 1 121 ? 11.257 0.451 -22.795 1.00 85.94 121 HIS A CA 1
ATOM 962 C C . HIS A 1 121 ? 10.509 0.208 -21.473 1.00 85.94 121 HIS A C 1
ATOM 964 O O . HIS A 1 121 ? 10.176 1.150 -20.754 1.00 85.94 121 HIS A O 1
ATOM 970 N N . LEU A 1 122 ? 10.295 -1.058 -21.098 1.00 86.00 122 LEU A N 1
ATOM 971 C CA . LEU A 1 122 ? 9.714 -1.407 -19.800 1.00 86.00 122 LEU A CA 1
ATOM 972 C C . LEU A 1 122 ? 10.573 -0.896 -18.634 1.00 86.00 122 LEU A C 1
ATOM 974 O O . LEU A 1 122 ? 10.032 -0.377 -17.658 1.00 86.00 122 LEU A O 1
ATOM 978 N N . ALA A 1 123 ? 11.898 -1.022 -18.733 1.00 87.12 123 ALA A N 1
ATOM 979 C CA . ALA A 1 123 ? 12.816 -0.526 -17.713 1.00 87.12 123 ALA A CA 1
ATOM 980 C C . ALA A 1 123 ? 12.732 1.003 -17.559 1.00 87.12 123 ALA A C 1
ATOM 982 O O . ALA A 1 123 ? 12.688 1.488 -16.429 1.00 87.12 123 ALA A O 1
ATOM 983 N N . GLU A 1 124 ? 12.641 1.753 -18.661 1.00 87.88 124 GLU A N 1
ATOM 984 C CA . GLU A 1 124 ? 12.447 3.211 -18.638 1.00 87.88 124 GLU A CA 1
ATOM 985 C C . GLU A 1 124 ? 11.148 3.595 -17.919 1.00 87.88 124 GLU A C 1
ATOM 987 O O . GLU A 1 124 ? 11.173 4.396 -16.983 1.00 87.88 124 GLU A O 1
ATOM 992 N N . LEU A 1 125 ? 10.028 2.957 -18.269 1.00 84.62 125 LEU A N 1
ATOM 993 C CA . LEU A 1 125 ? 8.741 3.208 -17.614 1.00 84.62 125 LEU A CA 1
ATOM 994 C C . LEU A 1 125 ? 8.768 2.846 -16.122 1.00 84.62 125 LEU A C 1
ATOM 996 O O . LEU A 1 125 ? 8.173 3.540 -15.295 1.00 84.62 125 LEU A O 1
ATOM 1000 N N . CYS A 1 126 ? 9.468 1.771 -15.746 1.00 84.88 126 CYS A N 1
ATOM 1001 C CA . CYS A 1 126 ? 9.684 1.436 -14.341 1.00 84.88 126 CYS A CA 1
ATOM 1002 C C . CYS A 1 126 ? 10.467 2.538 -13.615 1.00 84.88 126 CYS A C 1
ATOM 1004 O O . CYS A 1 126 ? 10.067 2.919 -12.516 1.00 84.88 126 CYS A O 1
ATOM 1006 N N . ILE A 1 127 ? 11.527 3.082 -14.220 1.00 86.25 127 ILE A N 1
ATOM 1007 C CA . ILE A 1 127 ? 12.313 4.185 -13.645 1.00 86.25 127 ILE A CA 1
ATOM 1008 C C . ILE A 1 127 ? 11.443 5.432 -13.448 1.00 86.25 127 ILE A C 1
ATOM 1010 O O . ILE A 1 127 ? 11.462 6.016 -12.365 1.00 86.25 127 ILE A O 1
ATOM 1014 N N . GLU A 1 128 ? 10.635 5.811 -14.439 1.00 85.69 128 GLU A N 1
ATOM 1015 C CA . GLU A 1 128 ? 9.725 6.962 -14.331 1.00 85.69 128 GLU A CA 1
ATOM 1016 C C . GLU A 1 128 ? 8.734 6.802 -13.172 1.00 85.69 128 GLU A C 1
ATOM 1018 O O . GLU A 1 128 ? 8.514 7.723 -12.382 1.00 85.69 128 GLU A O 1
ATOM 1023 N N . VAL A 1 129 ? 8.154 5.608 -13.023 1.00 83.62 129 VAL A N 1
ATOM 1024 C CA . VAL A 1 129 ? 7.243 5.309 -11.912 1.00 83.62 129 VAL A CA 1
ATOM 1025 C C . VAL A 1 129 ? 7.948 5.391 -10.560 1.00 83.62 129 VAL A C 1
ATOM 1027 O O . VAL A 1 129 ? 7.338 5.830 -9.582 1.00 83.62 129 VAL A O 1
ATOM 1030 N N . LEU A 1 130 ? 9.216 4.994 -10.484 1.00 82.25 130 LEU A N 1
ATOM 1031 C CA . LEU A 1 130 ? 9.998 5.104 -9.257 1.00 82.25 130 LEU A CA 1
ATOM 1032 C C . LEU A 1 130 ? 10.307 6.540 -8.883 1.00 82.25 130 LEU A C 1
ATOM 1034 O O . LEU A 1 130 ? 10.096 6.906 -7.729 1.00 82.25 130 LEU A O 1
ATOM 1038 N N . GLN A 1 131 ? 10.701 7.355 -9.854 1.00 83.81 131 GLN A N 1
ATOM 1039 C CA . GLN A 1 131 ? 10.915 8.781 -9.635 1.00 83.81 131 GLN A CA 1
ATOM 1040 C C . GLN A 1 131 ? 9.631 9.458 -9.148 1.00 83.81 131 GLN A C 1
ATOM 1042 O O . GLN A 1 131 ? 9.651 10.146 -8.134 1.00 83.81 131 GLN A O 1
ATOM 1047 N N . GLN A 1 132 ? 8.483 9.167 -9.769 1.00 82.00 132 GLN A N 1
ATOM 1048 C CA . GLN A 1 132 ? 7.190 9.685 -9.305 1.00 82.00 132 GLN A CA 1
ATOM 1049 C C . GLN A 1 132 ? 6.835 9.224 -7.885 1.00 82.00 132 GLN A C 1
ATOM 1051 O O . GLN A 1 132 ? 6.254 9.983 -7.106 1.00 82.00 132 GLN A O 1
ATOM 1056 N N . ASN A 1 133 ? 7.149 7.974 -7.537 1.00 82.94 133 ASN A N 1
ATOM 1057 C CA . ASN A 1 133 ? 6.926 7.477 -6.182 1.00 82.94 133 ASN A CA 1
ATOM 1058 C C . ASN A 1 133 ? 7.811 8.209 -5.169 1.00 82.94 133 ASN A C 1
ATOM 1060 O O . ASN A 1 133 ? 7.340 8.531 -4.080 1.00 82.94 133 ASN A O 1
ATOM 1064 N N . GLU A 1 134 ? 9.061 8.497 -5.518 1.00 80.38 134 GLU A N 1
ATOM 1065 C CA . GLU A 1 134 ? 9.958 9.279 -4.675 1.00 80.38 134 GLU A CA 1
ATOM 1066 C C . GLU A 1 134 ? 9.448 10.722 -4.531 1.00 80.38 134 GLU A C 1
ATOM 1068 O O . GLU A 1 134 ? 9.204 11.187 -3.422 1.00 80.38 134 GLU A O 1
ATOM 1073 N N . GLU A 1 135 ? 9.138 11.404 -5.629 1.00 82.44 135 GLU A N 1
ATOM 1074 C CA . GLU A 1 135 ? 8.679 12.799 -5.608 1.00 82.44 135 GLU A CA 1
ATOM 1075 C C . GLU A 1 135 ? 7.385 13.010 -4.809 1.00 82.44 135 GLU A C 1
ATOM 1077 O O . GLU A 1 135 ? 7.236 14.018 -4.115 1.00 82.44 135 GLU A O 1
ATOM 1082 N N . HIS A 1 136 ? 6.442 12.068 -4.885 1.00 80.75 136 HIS A N 1
ATOM 1083 C CA . HIS A 1 136 ? 5.102 12.248 -4.316 1.00 80.75 136 HIS A CA 1
ATOM 1084 C C . HIS A 1 136 ? 4.832 11.443 -3.046 1.00 80.75 136 HIS A C 1
ATOM 1086 O O . HIS A 1 136 ? 3.865 11.729 -2.334 1.00 80.75 136 HIS A O 1
ATOM 1092 N N . HIS A 1 137 ? 5.654 10.436 -2.750 1.00 79.44 137 HIS A N 1
ATOM 1093 C CA . HIS A 1 137 ? 5.432 9.523 -1.630 1.00 79.44 137 HIS A CA 1
ATOM 1094 C C . HIS A 1 137 ? 6.691 9.266 -0.776 1.00 79.44 137 HIS A C 1
ATOM 1096 O O . HIS A 1 137 ? 6.581 8.550 0.223 1.00 79.44 137 HIS A O 1
ATOM 1102 N N . ALA A 1 138 ? 7.855 9.875 -1.065 1.00 67.56 138 ALA A N 1
ATOM 1103 C CA . ALA A 1 138 ? 9.092 9.651 -0.295 1.00 67.56 138 ALA A CA 1
ATOM 1104 C C . ALA A 1 138 ? 8.988 9.996 1.194 1.00 67.56 138 ALA A C 1
ATOM 1106 O O . ALA A 1 138 ? 9.587 9.299 2.013 1.00 67.56 138 ALA A O 1
ATOM 1107 N N . GLU A 1 139 ? 8.213 11.015 1.585 1.00 64.06 139 GLU A N 1
ATOM 1108 C CA . GLU A 1 139 ? 8.050 11.362 3.010 1.00 64.06 139 GLU A CA 1
ATOM 1109 C C . GLU A 1 139 ? 7.514 10.162 3.815 1.00 64.06 139 GLU A C 1
ATOM 1111 O O . GLU A 1 139 ? 7.884 9.941 4.968 1.00 64.06 139 GLU A O 1
ATOM 1116 N N . LEU A 1 140 ? 6.700 9.317 3.178 1.00 63.00 140 LEU A N 1
ATOM 1117 C CA . LEU A 1 140 ? 6.140 8.111 3.780 1.00 63.00 140 LEU A CA 1
ATOM 1118 C C . LEU A 1 140 ? 7.157 6.974 3.839 1.00 63.00 140 LEU A C 1
ATOM 1120 O O . LEU A 1 140 ? 7.188 6.248 4.834 1.00 63.00 140 LEU A O 1
ATOM 1124 N N . VAL A 1 141 ? 8.009 6.847 2.815 1.00 54.91 141 VAL A N 1
ATOM 1125 C CA . VAL A 1 141 ? 9.149 5.910 2.783 1.00 54.91 141 VAL A CA 1
ATOM 1126 C C . VAL A 1 141 ? 10.115 6.207 3.933 1.00 54.91 141 VAL A C 1
ATOM 1128 O O . VAL A 1 141 ? 10.616 5.287 4.582 1.00 54.91 141 VAL A O 1
ATOM 1131 N N . TYR A 1 142 ? 10.316 7.491 4.234 1.00 52.25 142 TYR A N 1
ATOM 1132 C CA . TYR A 1 142 ? 11.171 7.955 5.323 1.00 52.25 142 TYR A CA 1
ATOM 1133 C C . TYR A 1 142 ? 10.530 7.760 6.706 1.00 52.25 142 TYR A C 1
ATOM 1135 O O . TYR A 1 142 ? 11.202 7.350 7.652 1.00 52.25 142 TYR A O 1
ATOM 1143 N N . TRP A 1 143 ? 9.223 8.016 6.834 1.00 52.47 143 TRP A N 1
ATOM 1144 C CA . TRP A 1 143 ? 8.511 7.945 8.117 1.00 52.47 143 TRP A CA 1
ATOM 1145 C C . TRP A 1 143 ? 8.263 6.509 8.610 1.00 52.47 143 TRP A C 1
ATOM 1147 O O . TRP A 1 143 ? 8.185 6.269 9.813 1.00 52.47 143 TRP A O 1
ATOM 1157 N N . THR A 1 144 ? 8.165 5.530 7.708 1.00 52.88 144 THR A N 1
ATOM 1158 C CA . THR A 1 144 ? 7.762 4.154 8.056 1.00 52.88 144 THR A CA 1
ATOM 1159 C C . THR A 1 144 ? 8.914 3.188 8.369 1.00 52.88 144 THR A C 1
ATOM 1161 O O . THR A 1 144 ? 8.672 1.997 8.555 1.00 52.88 144 THR A O 1
ATOM 1164 N N . TRP A 1 145 ? 10.171 3.638 8.471 1.00 52.00 145 TRP A N 1
ATOM 1165 C CA . TRP A 1 145 ? 11.359 2.757 8.574 1.00 52.00 145 TRP A CA 1
ATOM 1166 C C . TRP A 1 145 ? 11.495 1.759 7.394 1.00 52.00 145 TRP A C 1
ATOM 1168 O O . TRP A 1 145 ? 12.376 0.897 7.402 1.00 52.00 145 TRP A O 1
ATOM 1178 N N . LEU A 1 146 ? 10.638 1.870 6.367 1.00 51.25 146 LEU A N 1
ATOM 1179 C CA . LEU A 1 146 ? 10.524 0.993 5.194 1.00 51.25 146 LEU A CA 1
ATOM 1180 C C . LEU A 1 146 ? 11.504 1.376 4.082 1.00 51.25 146 LEU A C 1
ATOM 1182 O O . LEU A 1 146 ? 11.294 1.019 2.922 1.00 51.25 146 LEU A O 1
ATOM 1186 N N . SER A 1 147 ? 12.630 2.001 4.432 1.00 48.09 147 SER A N 1
ATOM 1187 C CA . SER A 1 147 ? 13.741 2.245 3.507 1.00 48.09 147 SER A CA 1
ATOM 1188 C C . SER A 1 147 ? 14.171 0.956 2.791 1.00 48.09 147 SER A C 1
ATOM 1190 O O . SER A 1 147 ? 14.669 1.012 1.679 1.00 48.09 147 SER A O 1
ATOM 1192 N N . ARG A 1 148 ? 13.919 -0.221 3.394 1.00 44.12 148 ARG A N 1
ATOM 1193 C CA . ARG A 1 148 ? 14.191 -1.543 2.807 1.00 44.12 148 ARG A CA 1
ATOM 1194 C C . ARG A 1 148 ? 13.066 -2.164 1.972 1.00 44.12 148 ARG A C 1
ATOM 1196 O O . ARG A 1 148 ? 13.374 -3.020 1.155 1.00 44.12 148 ARG A O 1
ATOM 1203 N N . ALA A 1 149 ? 11.798 -1.783 2.143 1.00 41.72 149 ALA A N 1
ATOM 1204 C CA . ALA A 1 149 ? 10.723 -2.317 1.291 1.00 41.72 149 ALA A CA 1
ATOM 1205 C C . ALA A 1 149 ? 10.695 -1.630 -0.078 1.00 41.72 149 ALA A C 1
ATOM 1207 O O . ALA A 1 149 ? 10.355 -2.262 -1.071 1.00 41.72 149 ALA A O 1
ATOM 1208 N N . PHE A 1 150 ? 11.142 -0.373 -0.133 1.00 43.31 150 PHE A N 1
ATOM 1209 C CA . PHE A 1 150 ? 11.448 0.301 -1.390 1.00 43.31 150 PHE A CA 1
ATOM 1210 C C . PHE A 1 150 ? 12.865 0.006 -1.907 1.00 43.31 150 PHE A C 1
ATOM 1212 O O . PHE A 1 150 ? 13.127 0.257 -3.071 1.00 43.31 150 PHE A O 1
ATOM 1219 N N . ALA A 1 151 ? 13.763 -0.596 -1.114 1.00 39.38 151 ALA A N 1
ATOM 1220 C CA . ALA A 1 151 ? 15.108 -0.970 -1.580 1.00 39.38 151 ALA A CA 1
ATOM 1221 C C . ALA A 1 151 ? 15.127 -2.121 -2.602 1.00 39.38 151 ALA A C 1
ATOM 1223 O O . ALA A 1 151 ? 16.179 -2.412 -3.153 1.00 39.38 151 ALA A O 1
ATOM 1224 N N . TRP A 1 152 ? 13.994 -2.778 -2.889 1.00 39.47 152 TRP A N 1
ATOM 1225 C CA . TRP A 1 152 ? 13.916 -3.638 -4.079 1.00 39.47 152 TRP A CA 1
ATOM 1226 C C . TRP A 1 152 ? 13.804 -2.831 -5.385 1.00 39.47 152 TRP A C 1
ATOM 1228 O O . TRP A 1 152 ? 13.837 -3.401 -6.470 1.00 39.47 152 TRP A O 1
ATOM 1238 N N . PHE A 1 153 ? 13.690 -1.506 -5.269 1.00 42.09 153 PHE A N 1
ATOM 1239 C CA . PHE A 1 153 ? 13.649 -0.548 -6.365 1.00 42.09 153 PHE A CA 1
ATOM 1240 C C . PHE A 1 153 ? 14.925 0.311 -6.503 1.00 42.09 153 PHE A C 1
ATOM 1242 O O . PHE A 1 153 ? 14.920 1.252 -7.293 1.00 42.09 153 PHE A O 1
ATOM 1249 N N . SER A 1 154 ? 16.006 0.004 -5.772 1.00 30.22 154 SER A N 1
ATOM 1250 C CA . SER A 1 154 ? 17.330 0.644 -5.901 1.00 30.22 154 SER A CA 1
ATOM 1251 C C . SER A 1 154 ? 18.425 -0.379 -6.159 1.00 30.22 154 SER A C 1
ATOM 1253 O O . SER A 1 154 ? 18.461 -1.351 -5.370 1.00 30.22 154 SER A O 1
#

InterPro domains:
  IPR010439 MUN domain [PF06292] (76-153)
  IPR010439 MUN domain [SM01145] (75-154)
  IPR033227 Calcium-dependent secretion activator [PTHR12166] (1-154)

Radius of gyration: 22.07 Å; chains: 1; bounding box: 42×34×82 Å

Organism: NCBI:txid1028688

Secondary structure (DSSP, 8-state):
------------HHHHHHHHHHHHHHHHHHHHHHHTHHHHSGGGPSTTHHHHHHHHHHHHH-SSSSSPPPHHHHHHHHHHHHHHHHHHHHHHHHHHTT--HHHHTT-TTS-HHHHHHHHHHHHHHHHHHHHHHHHHHHHHHHHTSGGGTSGGG-

pLDDT: mean 77.78, std 16.02, range [30.22, 97.06]